Protein AF-A0A5C6LP60-F1 (afdb_monomer_lite)

InterPro domains:
  IPR013783 Immunoglobulin-like fold [G3DSA:2.60.40.10] (3-69)
  IPR040853 RapA2, cadherin-like domain [PF17803] (61-94)

Secondary structure (DSSP, 8-state):
-PPPPPEEEEEEEE-SS--EES-TTSSS--EES--SEEEEEEEEEEETTEEEEEEEEEEEEPPPPB---EEE---TT------TTSS-B-SSS------------SS--EEE------

Sequence (118 aa):
MPPATGTGTWTQASGPNTANIVNPAANNTSVTGLVAGTYTFRWTITNPPCTPSTDDVLIIINTAPVANNDAVTMPEDVAVNINILSNDSDVDGTLNTGVWRLLISRHMVLLVWQQMVL

Structure (mmCIF, N/CA/C/O backbone):
data_AF-A0A5C6LP60-F1
#
_entry.id   AF-A0A5C6LP60-F1
#
loop_
_atom_site.group_PDB
_atom_site.id
_atom_site.type_symbol
_atom_site.label_atom_id
_atom_site.label_alt_id
_atom_site.label_comp_id
_atom_site.label_asym_id
_atom_site.label_entity_id
_atom_site.label_seq_id
_atom_site.pdbx_PDB_ins_code
_atom_site.Cartn_x
_atom_site.Cartn_y
_atom_site.Cartn_z
_atom_site.occupancy
_atom_site.B_iso_or_equiv
_atom_site.auth_seq_id
_atom_site.auth_comp_id
_atom_site.auth_asym_id
_atom_site.auth_atom_id
_atom_site.pdbx_PDB_model_num
ATOM 1 N N . MET A 1 1 ? 27.464 14.457 -30.122 1.00 48.97 1 MET A N 1
ATOM 2 C CA . MET A 1 1 ? 26.183 13.734 -29.995 1.00 48.97 1 MET A CA 1
ATOM 3 C C . MET A 1 1 ? 25.348 14.480 -28.964 1.00 48.97 1 MET A C 1
ATOM 5 O O . MET A 1 1 ? 25.899 14.745 -27.901 1.00 48.97 1 MET A O 1
ATOM 9 N N . PRO A 1 2 ? 24.114 14.913 -29.273 1.00 53.72 2 PRO A N 1
ATOM 10 C CA . PRO A 1 2 ? 23.244 15.511 -28.262 1.00 53.72 2 PRO A CA 1
ATOM 11 C C . PRO A 1 2 ? 22.931 14.481 -27.157 1.00 53.72 2 PRO A C 1
ATOM 13 O O . PRO A 1 2 ? 23.021 13.280 -27.430 1.00 53.72 2 PRO A O 1
ATOM 16 N N . PRO A 1 3 ? 22.610 14.905 -25.920 1.00 56.66 3 PRO A N 1
ATOM 17 C CA . PRO A 1 3 ? 22.308 13.975 -24.837 1.00 56.66 3 PRO A CA 1
ATOM 18 C C . PRO A 1 3 ? 21.120 13.090 -25.224 1.00 56.66 3 PRO A C 1
ATOM 20 O O . PRO A 1 3 ? 20.047 13.600 -25.542 1.00 56.66 3 PRO A O 1
ATOM 23 N N . ALA A 1 4 ? 21.311 11.773 -25.213 1.00 62.44 4 ALA A N 1
ATOM 24 C CA . ALA A 1 4 ? 20.215 10.835 -25.399 1.00 62.44 4 ALA A CA 1
ATOM 25 C C . ALA A 1 4 ? 19.339 10.847 -24.139 1.00 62.44 4 ALA A C 1
ATOM 27 O O . ALA A 1 4 ? 19.843 10.663 -23.028 1.00 62.44 4 ALA A O 1
ATOM 28 N N . THR A 1 5 ? 18.043 11.104 -24.300 1.00 72.25 5 THR A N 1
ATOM 29 C CA . THR A 1 5 ? 17.069 11.020 -23.208 1.00 72.25 5 THR A CA 1
ATOM 30 C C . THR A 1 5 ? 16.761 9.546 -22.957 1.00 72.25 5 THR A C 1
ATOM 32 O O . THR A 1 5 ? 16.338 8.846 -23.872 1.00 72.25 5 THR A O 1
ATOM 35 N N . GLY A 1 6 ? 17.005 9.059 -21.739 1.00 80.00 6 GLY A N 1
ATOM 36 C CA . GLY A 1 6 ? 16.662 7.683 -21.375 1.00 80.00 6 GLY A CA 1
ATOM 37 C C . GLY A 1 6 ? 15.149 7.468 -21.309 1.00 80.00 6 GLY A C 1
ATOM 38 O O . GLY A 1 6 ? 14.405 8.376 -20.941 1.00 80.00 6 GLY A O 1
ATOM 39 N N . THR A 1 7 ? 14.697 6.262 -21.641 1.00 87.94 7 THR A N 1
ATOM 40 C CA . THR A 1 7 ? 13.305 5.823 -21.478 1.00 87.94 7 THR A CA 1
ATOM 41 C C . THR A 1 7 ? 13.143 5.127 -20.140 1.00 87.94 7 THR A C 1
ATOM 43 O O . THR A 1 7 ? 13.907 4.214 -19.831 1.00 87.94 7 THR A O 1
ATOM 46 N N . GLY A 1 8 ? 12.166 5.547 -19.342 1.00 93.06 8 GLY A N 1
ATOM 47 C CA . GLY A 1 8 ? 11.905 4.938 -18.044 1.00 93.06 8 GLY A CA 1
ATOM 48 C C . GLY A 1 8 ? 10.676 4.034 -18.031 1.00 93.06 8 GLY A C 1
ATOM 49 O O . GLY A 1 8 ? 9.766 4.193 -18.845 1.00 93.06 8 GLY A O 1
ATOM 50 N N . THR A 1 9 ? 10.662 3.048 -17.138 1.00 95.75 9 THR A N 1
ATOM 51 C CA . THR A 1 9 ? 9.519 2.151 -16.936 1.00 95.75 9 THR A CA 1
ATOM 52 C C . THR A 1 9 ? 9.361 1.773 -15.466 1.00 95.75 9 THR A C 1
ATOM 54 O O . THR A 1 9 ? 10.330 1.389 -14.810 1.00 95.75 9 THR A O 1
ATOM 57 N N . TRP A 1 10 ? 8.132 1.855 -14.961 1.00 97.38 10 TRP A N 1
ATOM 58 C CA . TRP A 1 10 ? 7.730 1.398 -13.637 1.00 97.38 10 TRP A CA 1
ATOM 59 C C . TRP A 1 10 ? 7.430 -0.096 -13.634 1.00 97.38 10 TRP A C 1
ATOM 61 O O . TRP A 1 10 ? 6.759 -0.623 -14.519 1.00 97.38 10 TRP A O 1
ATOM 71 N N . THR A 1 11 ? 7.868 -0.769 -12.579 1.00 97.12 11 THR A N 1
ATOM 72 C CA . THR A 1 11 ? 7.528 -2.161 -12.281 1.00 97.12 11 THR A CA 1
ATOM 73 C C . THR A 1 11 ? 7.203 -2.296 -10.801 1.00 97.12 11 THR A C 1
ATOM 75 O O . THR A 1 11 ? 7.714 -1.539 -9.979 1.00 97.12 11 THR A O 1
ATOM 78 N N . GLN A 1 12 ? 6.350 -3.249 -10.437 1.00 97.62 12 GLN A N 1
ATOM 79 C CA . GLN A 1 12 ? 6.169 -3.609 -9.036 1.00 97.62 12 GLN A CA 1
ATOM 80 C C . GLN A 1 12 ? 7.231 -4.646 -8.658 1.00 97.62 12 GLN A C 1
ATOM 82 O O . GLN A 1 12 ? 7.260 -5.736 -9.226 1.00 97.62 12 GLN A O 1
ATOM 87 N N . ALA A 1 13 ? 8.105 -4.309 -7.711 1.00 97.19 13 ALA A N 1
ATOM 88 C CA . ALA A 1 13 ? 9.130 -5.215 -7.202 1.00 97.19 13 ALA A CA 1
ATOM 89 C C . ALA A 1 13 ? 8.578 -6.147 -6.110 1.00 97.19 13 ALA A C 1
ATOM 91 O O . ALA A 1 13 ? 8.958 -7.314 -6.050 1.00 97.19 13 ALA A O 1
ATOM 92 N N . SER A 1 14 ? 7.682 -5.642 -5.257 1.00 97.69 14 SER A N 1
ATOM 93 C CA . SER A 1 14 ? 7.037 -6.411 -4.188 1.00 97.69 14 SER A CA 1
ATOM 94 C C . SER A 1 14 ? 5.695 -5.792 -3.780 1.00 97.69 14 SER A C 1
ATOM 96 O O . SER A 1 14 ? 5.398 -4.636 -4.096 1.00 97.69 14 SER A O 1
ATOM 98 N N . GLY A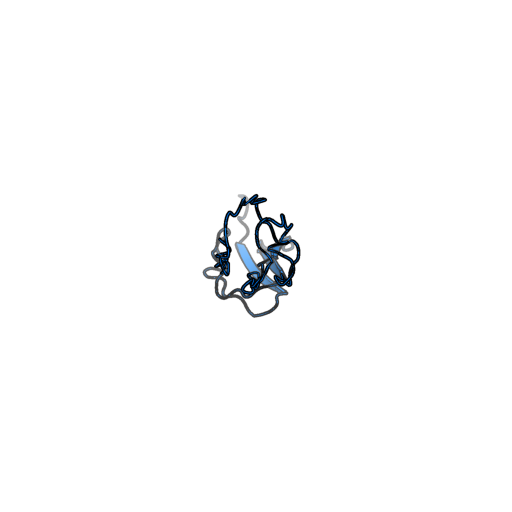 1 15 ? 4.859 -6.572 -3.097 1.00 96.12 15 GLY A N 1
ATOM 99 C CA . GLY A 1 15 ? 3.637 -6.089 -2.458 1.00 96.12 15 GLY A CA 1
ATOM 100 C C . GLY A 1 15 ? 2.677 -7.216 -2.058 1.00 96.12 15 GLY A C 1
ATOM 101 O O . GLY A 1 15 ? 2.841 -8.343 -2.531 1.00 96.12 15 GLY A O 1
ATOM 102 N N . PRO A 1 16 ? 1.677 -6.922 -1.207 1.00 95.19 16 PRO A N 1
ATOM 103 C CA . PRO A 1 16 ? 0.644 -7.871 -0.778 1.00 95.19 16 PRO A CA 1
ATOM 104 C C . PRO A 1 16 ? -0.204 -8.453 -1.918 1.00 95.19 16 PRO A C 1
ATOM 106 O O . PRO A 1 16 ? -0.653 -9.594 -1.838 1.00 95.19 16 PRO A O 1
ATOM 109 N N . ASN A 1 17 ? -0.437 -7.678 -2.978 1.00 96.75 17 ASN A N 1
ATOM 110 C CA . ASN A 1 17 ? -1.117 -8.114 -4.195 1.00 96.75 17 ASN A CA 1
ATOM 111 C C . ASN A 1 17 ? -0.448 -7.502 -5.440 1.00 96.75 17 ASN A C 1
ATOM 113 O O . ASN A 1 17 ? 0.493 -6.714 -5.329 1.00 96.75 17 ASN A O 1
ATOM 117 N N . THR A 1 18 ? -0.925 -7.858 -6.634 1.00 96.75 18 THR A N 1
ATOM 118 C CA . THR A 1 18 ? -0.508 -7.199 -7.880 1.00 96.75 18 THR A CA 1
ATOM 119 C C . THR A 1 18 ? -1.274 -5.890 -8.065 1.00 96.75 18 THR A C 1
ATOM 121 O O . THR A 1 18 ? -2.490 -5.897 -8.249 1.00 96.75 18 THR A O 1
ATOM 124 N N . ALA A 1 19 ? -0.552 -4.774 -8.048 1.00 96.38 19 ALA A N 1
ATOM 125 C CA . ALA A 1 19 ? -1.083 -3.438 -8.257 1.00 96.38 19 ALA A CA 1
ATOM 126 C C . ALA A 1 19 ? -1.228 -3.111 -9.751 1.00 96.38 19 ALA A C 1
ATOM 128 O O . ALA A 1 19 ? -0.468 -3.592 -10.594 1.00 96.38 19 ALA A O 1
ATOM 129 N N . ASN A 1 20 ? -2.170 -2.228 -10.084 1.00 97.12 20 ASN A N 1
ATOM 130 C CA . ASN A 1 20 ? -2.350 -1.723 -11.441 1.00 97.12 20 ASN A CA 1
ATOM 131 C C . ASN A 1 20 ? -1.644 -0.372 -11.618 1.00 97.12 20 ASN A C 1
ATOM 133 O O . ASN A 1 20 ? -2.095 0.643 -11.081 1.00 97.12 20 ASN A O 1
ATOM 137 N N . ILE A 1 21 ? -0.562 -0.359 -12.397 1.00 97.31 21 ILE A N 1
ATOM 138 C CA . ILE A 1 21 ? 0.178 0.850 -12.775 1.00 97.31 21 ILE A CA 1
ATOM 139 C C . ILE A 1 21 ? -0.430 1.395 -14.070 1.00 97.31 21 ILE A C 1
ATOM 141 O O . ILE A 1 21 ? -0.316 0.762 -15.116 1.00 97.31 21 ILE A O 1
ATOM 145 N N . VAL A 1 22 ? -1.067 2.568 -14.005 1.00 97.00 22 VAL A N 1
ATOM 146 C CA . VAL A 1 22 ? -1.883 3.099 -15.114 1.00 97.00 22 VAL A CA 1
ATOM 147 C C . VAL A 1 22 ? -1.056 3.360 -16.375 1.00 97.00 22 VAL A C 1
ATOM 149 O O . VAL A 1 22 ? -1.466 2.989 -17.472 1.00 97.00 22 VAL A O 1
ATOM 152 N N . ASN A 1 23 ? 0.109 3.992 -16.231 1.00 95.50 23 ASN A N 1
ATOM 153 C CA . ASN A 1 23 ? 1.050 4.181 -17.325 1.00 95.50 23 ASN A CA 1
ATOM 154 C C . ASN A 1 23 ? 2.481 3.896 -16.850 1.00 95.50 23 ASN A C 1
ATOM 156 O O . ASN A 1 23 ? 3.155 4.799 -16.349 1.00 95.50 23 ASN A O 1
ATOM 160 N N . PRO A 1 24 ? 2.980 2.663 -17.045 1.00 95.69 24 PRO A N 1
ATOM 161 C CA . PRO A 1 24 ? 4.322 2.299 -16.621 1.00 95.69 24 PRO A CA 1
ATOM 162 C C . PRO A 1 24 ? 5.427 3.140 -17.263 1.00 95.69 24 PRO A C 1
ATOM 164 O O . PRO A 1 24 ? 6.482 3.263 -16.666 1.00 95.69 24 PRO A O 1
ATOM 167 N N . ALA A 1 25 ? 5.220 3.730 -18.443 1.00 94.81 25 ALA A N 1
ATOM 168 C CA . ALA A 1 25 ? 6.244 4.519 -19.133 1.00 94.81 25 ALA A CA 1
ATOM 169 C C . ALA A 1 25 ? 6.259 6.008 -18.733 1.00 94.81 25 ALA A C 1
ATOM 171 O O . ALA A 1 25 ? 7.180 6.738 -19.104 1.00 94.81 25 ALA A O 1
ATOM 172 N N . ALA A 1 26 ? 5.250 6.485 -17.998 1.00 91.94 26 ALA A N 1
ATOM 173 C CA . ALA A 1 26 ? 5.220 7.859 -17.510 1.00 91.94 26 ALA A CA 1
ATOM 174 C C . ALA A 1 26 ? 6.036 7.983 -16.219 1.00 91.94 26 ALA A C 1
ATOM 176 O O . ALA A 1 26 ? 5.841 7.224 -15.273 1.00 91.94 26 ALA A O 1
ATOM 177 N N . ASN A 1 27 ? 6.918 8.983 -16.150 1.00 88.06 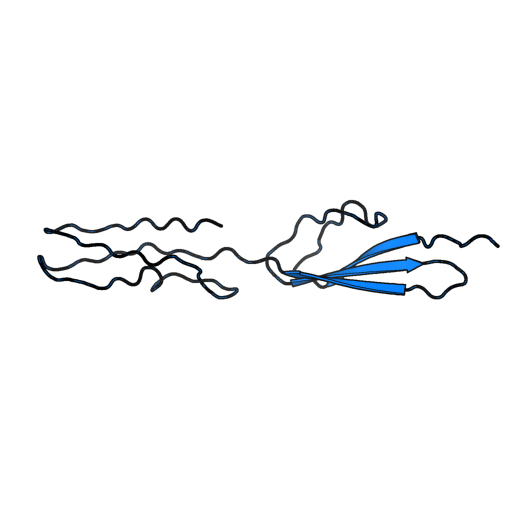27 ASN A N 1
ATOM 178 C CA . ASN A 1 27 ? 7.691 9.275 -14.936 1.00 88.06 27 ASN A CA 1
ATOM 179 C C . ASN A 1 27 ? 6.797 9.632 -13.734 1.00 88.06 27 ASN A C 1
ATOM 181 O O . ASN A 1 27 ? 7.184 9.399 -12.595 1.00 88.06 27 ASN A O 1
ATOM 185 N N . ASN A 1 28 ? 5.598 10.154 -13.995 1.00 90.75 28 ASN A N 1
ATOM 186 C CA . ASN A 1 28 ? 4.530 10.342 -13.028 1.00 90.75 28 ASN A CA 1
ATOM 187 C C . ASN A 1 28 ? 3.308 9.522 -13.464 1.00 90.75 28 ASN A C 1
ATOM 189 O O . ASN A 1 28 ? 2.722 9.791 -14.514 1.00 90.75 28 ASN A O 1
ATOM 193 N N . THR A 1 29 ? 2.925 8.527 -12.667 1.00 93.56 29 THR A N 1
ATOM 194 C CA . THR A 1 29 ? 1.770 7.660 -12.925 1.00 93.56 29 THR A CA 1
ATOM 195 C C . THR A 1 29 ? 0.975 7.441 -11.648 1.00 93.56 29 THR A C 1
ATOM 197 O O . THR A 1 29 ? 1.509 7.490 -10.543 1.00 93.56 29 THR A O 1
ATOM 200 N N . SER A 1 30 ? -0.310 7.138 -11.802 1.00 95.12 30 SER A N 1
ATOM 201 C CA . SER A 1 30 ? -1.133 6.622 -10.712 1.00 95.12 30 SER A CA 1
ATOM 202 C C . SER A 1 30 ? -0.990 5.105 -10.598 1.00 95.12 30 SER A C 1
ATOM 204 O O . SER A 1 30 ? -0.773 4.407 -11.596 1.00 95.12 30 SER A O 1
ATOM 206 N N . VAL A 1 31 ? -1.153 4.605 -9.375 1.00 96.06 31 VAL A N 1
ATOM 207 C CA . VAL A 1 31 ? -1.248 3.179 -9.061 1.00 96.06 31 VAL A CA 1
ATOM 208 C C . VAL A 1 31 ? -2.582 2.929 -8.363 1.00 96.06 31 VAL A C 1
ATOM 210 O O . VAL A 1 31 ? -3.008 3.722 -7.527 1.00 96.06 31 VAL A O 1
ATOM 213 N N . THR A 1 32 ? -3.268 1.854 -8.742 1.00 95.81 32 THR A N 1
ATOM 214 C CA . THR A 1 32 ? -4.616 1.511 -8.260 1.00 95.81 32 THR A CA 1
ATOM 215 C C . THR A 1 32 ? -4.712 0.033 -7.888 1.00 95.81 32 THR A C 1
ATOM 217 O O . THR A 1 32 ? -3.825 -0.755 -8.218 1.00 95.81 32 THR A O 1
ATOM 220 N N . GLY A 1 33 ? -5.788 -0.351 -7.193 1.00 94.56 33 GLY A N 1
ATOM 221 C CA . GLY A 1 33 ? -6.008 -1.738 -6.764 1.00 94.56 33 GLY A CA 1
ATOM 222 C C . GLY A 1 33 ? -5.123 -2.178 -5.595 1.00 94.56 33 GLY A C 1
ATOM 223 O O . GLY A 1 33 ? -4.897 -3.371 -5.420 1.00 94.56 33 GLY A O 1
ATOM 224 N N . LEU A 1 34 ? -4.608 -1.225 -4.815 1.00 94.50 34 LEU A N 1
ATOM 225 C CA . LEU A 1 34 ? -3.785 -1.498 -3.642 1.00 94.50 34 LEU A CA 1
ATOM 226 C C . LEU A 1 34 ? -4.657 -1.969 -2.472 1.00 94.50 34 LEU A C 1
ATOM 228 O O . LEU A 1 34 ? -5.721 -1.407 -2.216 1.00 94.50 34 LEU A O 1
ATOM 232 N N . VAL A 1 35 ? -4.169 -2.971 -1.749 1.00 94.00 35 VAL A N 1
ATOM 233 C CA . VAL A 1 35 ? -4.665 -3.370 -0.422 1.00 94.00 35 VAL A CA 1
ATOM 234 C C . VAL A 1 35 ? -3.649 -2.997 0.654 1.00 94.00 35 VAL A C 1
ATOM 236 O O . VAL A 1 35 ? -2.495 -2.719 0.320 1.00 94.00 35 VAL A O 1
ATOM 239 N N . ALA A 1 36 ? -4.065 -3.007 1.922 1.00 90.75 36 ALA A N 1
ATOM 240 C CA . ALA A 1 36 ? -3.186 -2.698 3.045 1.00 90.75 36 ALA A CA 1
ATOM 241 C C . ALA A 1 36 ? -1.900 -3.546 3.051 1.00 90.75 36 ALA A C 1
ATOM 243 O O . ALA A 1 36 ? -1.906 -4.724 2.682 1.00 90.75 36 ALA A O 1
ATOM 244 N N . GLY A 1 37 ? -0.798 -2.909 3.442 1.00 91.25 37 GLY A N 1
ATOM 245 C 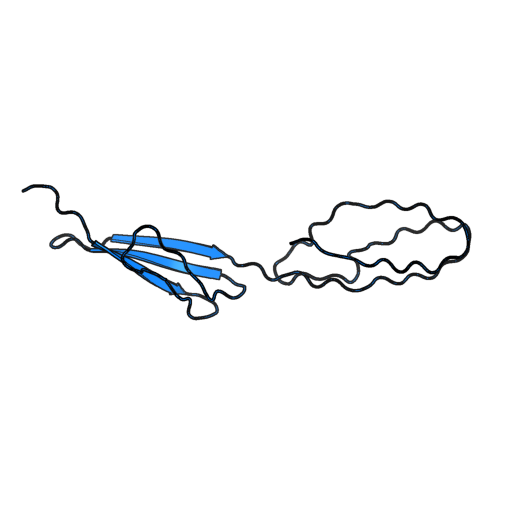CA . GLY A 1 37 ? 0.554 -3.455 3.454 1.00 91.25 37 GLY A CA 1
ATOM 246 C C . GLY A 1 37 ? 1.560 -2.618 2.657 1.00 91.25 37 GLY A C 1
ATOM 247 O O . GLY A 1 37 ? 1.277 -1.509 2.199 1.00 91.25 37 GLY A O 1
ATOM 248 N N . THR A 1 38 ? 2.770 -3.156 2.506 1.00 94.88 38 THR A N 1
ATOM 249 C CA . THR A 1 38 ? 3.928 -2.428 1.964 1.00 94.88 38 THR A CA 1
ATOM 250 C C . THR A 1 38 ? 4.246 -2.847 0.533 1.00 94.88 38 THR A C 1
ATOM 252 O O . THR A 1 38 ? 4.488 -4.023 0.270 1.00 94.88 38 THR A O 1
ATOM 255 N N . TYR A 1 39 ? 4.317 -1.881 -0.380 1.00 96.81 39 TYR A N 1
ATOM 256 C CA . TYR A 1 39 ? 4.705 -2.066 -1.779 1.00 96.81 39 TYR A CA 1
ATOM 257 C C . TYR A 1 39 ? 6.075 -1.452 -2.045 1.00 96.81 39 TYR A C 1
ATOM 259 O O . TYR A 1 39 ? 6.434 -0.414 -1.486 1.00 96.81 39 TYR A O 1
ATOM 267 N N . THR A 1 40 ? 6.814 -2.061 -2.967 1.00 97.88 40 THR A N 1
ATOM 268 C CA . THR A 1 40 ? 8.004 -1.459 -3.571 1.00 97.88 40 THR A CA 1
ATOM 269 C C . THR A 1 40 ? 7.795 -1.366 -5.075 1.00 97.88 40 THR A C 1
ATOM 271 O O . THR A 1 40 ? 7.618 -2.385 -5.745 1.00 97.88 40 THR A O 1
ATOM 274 N N . PHE A 1 41 ? 7.821 -0.148 -5.609 1.00 97.12 41 PHE A N 1
ATOM 275 C CA . PHE A 1 41 ? 7.762 0.128 -7.043 1.00 97.12 41 PHE A CA 1
ATOM 276 C C . PHE A 1 41 ? 9.132 0.564 -7.539 1.00 97.12 41 PHE A C 1
ATOM 278 O O . PHE A 1 41 ? 9.753 1.429 -6.940 1.00 97.12 41 PHE A O 1
ATOM 285 N N . ARG A 1 42 ? 9.594 -0.010 -8.645 1.00 97.31 42 ARG A N 1
ATOM 286 C CA . ARG A 1 42 ? 10.905 0.262 -9.226 1.00 97.31 42 ARG A CA 1
ATOM 287 C C . ARG A 1 42 ? 10.777 1.020 -10.534 1.00 97.31 42 ARG A C 1
ATOM 289 O O . ARG A 1 42 ? 10.155 0.515 -11.471 1.00 97.31 42 ARG A O 1
ATOM 296 N N . TRP A 1 43 ? 11.420 2.176 -10.623 1.00 96.12 43 TRP A N 1
ATOM 297 C CA . TRP A 1 43 ? 11.639 2.901 -11.870 1.00 96.12 43 TRP A CA 1
ATOM 298 C C . TRP A 1 43 ? 12.951 2.448 -12.495 1.00 96.12 43 TRP A C 1
ATOM 300 O O . TRP A 1 43 ? 13.993 2.523 -11.855 1.00 96.12 43 TRP A O 1
ATOM 310 N N . THR A 1 44 ? 12.919 1.979 -13.740 1.00 94.75 44 THR A N 1
ATOM 311 C CA . THR A 1 44 ? 14.118 1.579 -14.494 1.00 94.75 44 THR A CA 1
ATOM 312 C C . THR A 1 44 ? 14.285 2.475 -15.706 1.00 94.75 44 THR A C 1
ATOM 314 O O . THR A 1 44 ? 13.397 2.507 -16.552 1.00 94.75 44 THR A O 1
ATOM 317 N N . ILE A 1 45 ? 15.419 3.162 -15.832 1.00 93.81 45 ILE A N 1
ATOM 318 C CA . ILE A 1 45 ? 15.759 3.990 -16.993 1.00 93.81 45 ILE A CA 1
ATOM 319 C C . ILE A 1 45 ? 16.737 3.229 -17.883 1.00 93.81 45 ILE A C 1
ATOM 321 O O . ILE A 1 45 ? 17.802 2.810 -17.439 1.00 93.81 45 ILE A O 1
ATOM 325 N N . THR A 1 46 ? 16.399 3.089 -19.162 1.00 91.50 46 THR A N 1
ATOM 326 C CA . THR A 1 46 ? 17.243 2.502 -20.211 1.00 91.50 46 THR A CA 1
ATOM 327 C C . THR A 1 46 ? 17.683 3.581 -21.194 1.00 91.50 46 THR A C 1
ATOM 329 O O . THR A 1 46 ? 16.874 4.380 -21.659 1.00 91.50 46 THR A O 1
ATOM 332 N N . ASN A 1 47 ? 18.977 3.619 -21.516 1.00 88.25 47 ASN A N 1
ATOM 333 C CA . ASN A 1 47 ? 19.530 4.550 -22.501 1.00 88.25 47 ASN A CA 1
ATOM 334 C C . ASN A 1 47 ? 20.751 3.937 -23.207 1.00 88.25 47 ASN A C 1
ATOM 336 O O . ASN A 1 47 ? 21.878 4.242 -22.822 1.00 88.25 47 ASN A O 1
ATOM 340 N N . PRO A 1 48 ? 20.571 3.037 -24.191 1.00 84.12 48 PRO A N 1
ATOM 341 C CA . PRO A 1 48 ? 21.698 2.389 -24.858 1.00 84.12 48 PRO A CA 1
ATOM 342 C C . PRO A 1 48 ? 22.675 3.415 -25.471 1.00 84.12 48 PRO A C 1
ATOM 344 O O . PRO A 1 48 ? 22.225 4.381 -26.088 1.00 84.12 48 PRO A O 1
ATOM 347 N N . PRO A 1 49 ? 24.004 3.230 -25.343 1.00 85.75 49 PRO A N 1
ATOM 348 C CA . PRO A 1 49 ? 24.701 2.052 -24.814 1.00 85.75 49 PRO A CA 1
ATOM 349 C C . PRO A 1 49 ? 24.914 2.062 -23.289 1.00 85.75 49 PRO A C 1
ATOM 351 O O . PRO A 1 49 ? 25.590 1.178 -22.769 1.00 85.75 49 PRO A O 1
ATOM 354 N N . CYS A 1 50 ? 24.395 3.055 -22.566 1.00 86.06 50 CYS A N 1
ATOM 355 C CA . CYS A 1 50 ? 24.569 3.150 -21.122 1.00 86.06 50 CYS A CA 1
ATOM 356 C C . CYS A 1 50 ? 23.862 1.996 -20.400 1.00 86.06 50 CYS A C 1
ATOM 358 O O . CYS A 1 50 ? 22.769 1.564 -20.780 1.00 86.06 50 CYS A O 1
ATOM 360 N N . THR A 1 51 ? 24.483 1.532 -19.316 1.00 88.62 51 THR A N 1
ATOM 361 C CA . THR A 1 51 ? 23.860 0.599 -18.377 1.00 88.62 51 THR A CA 1
ATOM 362 C C . THR A 1 51 ? 22.567 1.198 -17.818 1.00 88.62 51 THR A C 1
ATOM 364 O O . THR A 1 51 ? 22.566 2.387 -17.480 1.00 88.62 51 THR A O 1
ATOM 367 N N . PRO A 1 52 ? 21.484 0.413 -17.687 1.00 89.75 52 PRO A N 1
ATOM 368 C CA . PRO A 1 52 ? 20.258 0.897 -17.068 1.00 89.75 52 PRO A CA 1
ATOM 369 C C . PRO A 1 52 ? 20.488 1.357 -15.625 1.00 89.75 52 PRO A C 1
ATOM 371 O O . PRO A 1 52 ? 21.304 0.772 -14.912 1.00 89.75 52 PRO A O 1
ATOM 374 N N . SER A 1 53 ? 19.749 2.374 -15.187 1.00 92.25 53 SER A N 1
ATOM 375 C CA . SER A 1 53 ? 19.690 2.795 -13.783 1.00 92.25 53 SER A CA 1
ATOM 376 C C . SER A 1 53 ? 18.327 2.467 -13.184 1.00 92.25 53 SER A C 1
ATOM 378 O O . SER A 1 53 ? 17.326 2.428 -13.900 1.00 92.25 53 SER A O 1
ATOM 380 N N . THR A 1 54 ? 18.282 2.221 -11.875 1.00 94.44 54 THR A N 1
ATOM 381 C CA . THR A 1 54 ? 17.047 1.874 -11.162 1.00 94.44 54 THR A CA 1
ATOM 382 C C . THR A 1 54 ? 16.893 2.673 -9.878 1.00 94.44 54 THR A C 1
ATOM 384 O O . THR A 1 54 ? 17.895 2.948 -9.221 1.00 94.44 54 THR A O 1
ATOM 387 N N . ASP A 1 55 ? 15.653 2.977 -9.506 1.00 95.50 55 ASP A N 1
ATOM 388 C CA . ASP A 1 55 ? 15.288 3.585 -8.224 1.00 95.50 55 ASP A CA 1
ATOM 389 C C . ASP A 1 55 ? 14.020 2.933 -7.656 1.00 95.50 55 ASP A C 1
ATOM 391 O O . ASP A 1 55 ? 13.125 2.571 -8.423 1.00 95.50 55 ASP A O 1
ATOM 395 N N . ASP A 1 56 ? 13.952 2.781 -6.333 1.00 95.44 56 ASP A N 1
ATOM 396 C CA . ASP A 1 56 ? 12.873 2.076 -5.635 1.00 95.44 56 ASP A CA 1
ATOM 397 C C . ASP A 1 56 ? 12.057 3.046 -4.765 1.00 95.44 56 ASP A C 1
ATOM 399 O O . ASP A 1 56 ? 12.586 3.758 -3.914 1.00 95.44 56 ASP A O 1
ATOM 403 N N . VAL A 1 57 ? 10.737 3.024 -4.938 1.00 95.12 57 VAL A N 1
ATOM 404 C CA . VAL A 1 57 ? 9.756 3.802 -4.178 1.00 95.12 57 VAL A CA 1
ATOM 405 C C . VAL A 1 57 ? 8.979 2.869 -3.258 1.00 95.12 57 VAL A C 1
ATOM 407 O O . VAL A 1 57 ? 8.291 1.953 -3.714 1.00 95.12 57 VAL A O 1
ATOM 410 N N . LEU A 1 58 ? 9.067 3.123 -1.953 1.00 96.50 58 LEU A N 1
ATOM 411 C CA . LEU A 1 58 ? 8.308 2.409 -0.930 1.00 96.50 58 LEU A CA 1
ATOM 412 C C . LEU A 1 58 ? 6.974 3.120 -0.670 1.00 96.50 58 LEU A C 1
ATOM 414 O O . LEU A 1 58 ? 6.955 4.310 -0.363 1.00 96.50 58 LEU A O 1
ATOM 418 N N . ILE A 1 59 ? 5.869 2.381 -0.749 1.00 93.19 59 ILE A N 1
ATOM 419 C CA . ILE A 1 59 ? 4.529 2.875 -0.414 1.00 93.19 59 ILE A CA 1
ATOM 420 C C . ILE A 1 59 ? 3.932 1.962 0.653 1.00 93.19 59 ILE A C 1
ATOM 422 O O . ILE A 1 59 ? 3.873 0.750 0.464 1.00 93.19 59 ILE A O 1
ATOM 426 N N . ILE A 1 60 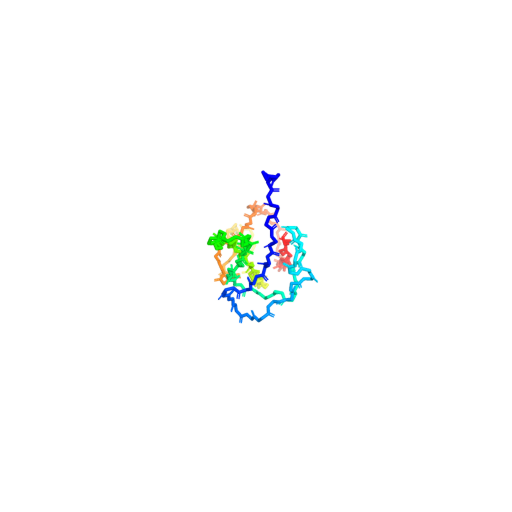? 3.472 2.542 1.760 1.00 91.50 60 ILE A N 1
ATOM 427 C CA . ILE A 1 60 ? 2.784 1.822 2.837 1.00 91.50 60 ILE A CA 1
ATOM 428 C C . ILE A 1 60 ? 1.310 2.215 2.789 1.00 91.50 60 ILE A C 1
ATOM 430 O O . ILE A 1 60 ? 0.982 3.399 2.859 1.00 91.50 60 ILE A O 1
ATOM 434 N N . ILE A 1 61 ? 0.435 1.222 2.653 1.00 91.88 61 ILE A N 1
ATOM 435 C CA . ILE A 1 61 ? -1.016 1.394 2.708 1.00 91.88 61 ILE A CA 1
ATOM 436 C C . ILE A 1 61 ? -1.497 0.903 4.069 1.00 91.88 61 ILE A C 1
ATOM 438 O O . ILE A 1 61 ? -1.329 -0.273 4.381 1.00 91.88 61 ILE A O 1
ATOM 442 N N . ASN A 1 62 ? -2.082 1.800 4.863 1.00 87.44 62 ASN A N 1
ATOM 443 C CA . ASN A 1 62 ? -2.581 1.470 6.196 1.00 87.44 62 ASN A CA 1
ATOM 444 C C . ASN A 1 62 ? -3.909 0.712 6.119 1.00 87.44 62 ASN A C 1
ATOM 446 O O . ASN A 1 62 ? -4.757 0.992 5.267 1.00 87.44 62 ASN A O 1
ATOM 450 N N . THR A 1 63 ? -4.112 -0.202 7.052 1.00 86.62 63 THR A N 1
ATOM 451 C CA . THR A 1 63 ? -5.398 -0.826 7.339 1.00 86.62 63 THR A CA 1
ATOM 452 C C . THR A 1 63 ? -6.242 0.133 8.172 1.00 86.62 63 THR A C 1
ATOM 454 O O . THR A 1 63 ? -5.727 0.905 8.976 1.00 86.62 63 THR A O 1
ATOM 457 N N . ALA A 1 64 ? -7.558 0.129 7.973 1.00 82.44 64 ALA A N 1
ATOM 458 C CA . ALA A 1 64 ? -8.435 0.905 8.839 1.00 82.44 64 ALA A CA 1
ATOM 459 C C . ALA A 1 64 ? -8.483 0.276 10.249 1.00 82.44 64 ALA A C 1
ATOM 461 O O . ALA A 1 64 ? -8.557 -0.953 10.349 1.00 82.44 64 ALA A O 1
ATOM 462 N N . PRO A 1 65 ? -8.497 1.085 11.322 1.00 84.44 65 PRO A N 1
ATOM 463 C CA . PRO A 1 65 ? -8.716 0.583 12.672 1.00 84.44 65 PRO A CA 1
ATOM 464 C C . PRO A 1 65 ? -10.123 -0.017 12.820 1.00 84.44 65 PRO A C 1
ATOM 466 O O . PRO A 1 65 ? -11.062 0.342 12.105 1.00 84.44 65 PRO A O 1
ATOM 469 N N . VAL A 1 66 ? -10.278 -0.922 13.782 1.00 85.44 66 VAL A N 1
ATOM 470 C CA . VAL A 1 66 ? -11.547 -1.541 14.171 1.00 85.44 66 VAL A CA 1
ATOM 471 C C . VAL A 1 66 ? -12.003 -0.926 15.489 1.00 85.44 66 VAL A C 1
ATOM 473 O O . VAL A 1 66 ? -11.398 -1.181 16.533 1.00 85.44 66 VAL A O 1
ATOM 476 N N . ALA A 1 67 ? -13.085 -0.149 15.424 1.00 84.06 67 ALA A N 1
ATOM 477 C CA . ALA A 1 67 ? -13.747 0.410 16.597 1.00 84.06 67 ALA A CA 1
ATOM 478 C C . ALA A 1 67 ? -14.828 -0.543 17.129 1.00 84.06 67 ALA A C 1
ATOM 480 O O . ALA A 1 67 ? -15.589 -1.123 16.345 1.00 84.06 67 ALA A O 1
ATOM 481 N N . ASN A 1 68 ? -14.923 -0.678 18.448 1.00 83.75 68 ASN A N 1
ATOM 482 C CA . ASN A 1 68 ? -15.924 -1.494 19.121 1.00 83.75 68 ASN A CA 1
ATOM 483 C C . ASN A 1 68 ? -16.783 -0.632 20.052 1.00 83.75 68 ASN A C 1
ATOM 485 O O . ASN A 1 68 ? -16.295 0.230 20.768 1.00 83.75 68 ASN A O 1
ATOM 489 N N . ASN A 1 69 ? -18.094 -0.884 20.081 1.00 82.50 69 ASN A N 1
ATOM 490 C CA . ASN A 1 69 ? -18.995 -0.096 20.923 1.00 82.50 69 ASN A CA 1
ATOM 491 C C . ASN A 1 69 ? -18.664 -0.252 22.416 1.00 82.50 69 ASN A C 1
ATOM 493 O O . ASN A 1 69 ? -18.615 -1.369 22.937 1.00 82.50 69 ASN A O 1
ATOM 497 N N . ASP A 1 70 ? -18.549 0.879 23.109 1.00 80.56 70 ASP A N 1
ATOM 498 C CA . ASP A 1 70 ? -18.421 0.934 24.561 1.00 80.56 70 ASP A CA 1
ATOM 499 C C . ASP A 1 70 ? -19.789 0.881 25.250 1.00 80.56 70 ASP A C 1
ATOM 501 O O . ASP A 1 70 ? -20.731 1.595 24.888 1.00 80.56 70 ASP A O 1
ATOM 505 N N . ALA A 1 71 ? -19.881 0.078 26.310 1.00 79.69 71 ALA A N 1
ATOM 506 C CA . ALA A 1 71 ? -21.042 0.041 27.188 1.00 79.69 71 ALA A CA 1
ATOM 507 C C . ALA A 1 71 ? -20.598 -0.000 28.648 1.00 79.69 71 ALA A C 1
ATOM 509 O O . ALA A 1 71 ? -19.855 -0.885 29.074 1.00 79.69 71 ALA A O 1
ATOM 510 N N . VAL A 1 72 ? -21.089 0.958 29.429 1.00 76.81 72 VAL A N 1
ATOM 511 C CA . VAL A 1 72 ? -20.757 1.097 30.844 1.00 76.81 72 VAL A CA 1
ATOM 512 C C . VAL A 1 72 ? -22.037 1.336 31.644 1.00 76.81 72 VAL A C 1
ATOM 514 O O . VAL A 1 72 ? -22.861 2.175 31.286 1.00 76.81 72 VAL A O 1
ATOM 517 N N . THR A 1 73 ? -22.210 0.583 32.734 1.00 79.75 73 THR A N 1
ATOM 518 C CA . THR A 1 73 ? -23.309 0.747 33.703 1.00 79.75 73 THR A CA 1
ATOM 519 C C . THR A 1 73 ? -22.722 1.108 35.052 1.00 79.75 73 THR A C 1
ATOM 521 O O . THR A 1 73 ? -21.816 0.416 35.520 1.00 79.75 73 THR A O 1
ATOM 524 N N . MET A 1 74 ? -23.202 2.192 35.662 1.00 73.38 74 MET A N 1
ATOM 525 C CA . MET A 1 74 ? -22.599 2.735 36.879 1.00 73.38 74 MET A CA 1
ATOM 526 C C . MET A 1 74 ? -23.631 3.230 37.882 1.00 73.38 74 MET A C 1
ATOM 528 O O . MET A 1 74 ? -24.698 3.686 37.462 1.00 73.38 74 MET A O 1
ATOM 532 N N . PRO A 1 75 ? -23.312 3.147 39.188 1.00 78.50 75 PRO A N 1
ATOM 533 C CA . PRO A 1 75 ? -24.093 3.805 40.222 1.00 78.50 75 PRO A CA 1
ATOM 534 C C . PRO A 1 75 ? -24.107 5.318 40.021 1.00 78.50 75 PRO A C 1
ATOM 536 O O . PRO A 1 75 ? -23.181 5.911 39.461 1.00 78.50 75 PRO A O 1
ATOM 539 N N . GLU A 1 76 ? -25.166 5.941 40.508 1.00 74.06 76 GLU A N 1
ATOM 540 C CA . GLU A 1 76 ? -25.313 7.383 40.537 1.00 74.06 76 GLU A CA 1
ATOM 541 C C . GLU A 1 76 ? -24.194 8.078 41.318 1.00 74.06 76 GLU A C 1
ATOM 543 O O . GLU A 1 76 ? -23.656 7.546 42.287 1.00 74.06 76 GLU A O 1
ATOM 548 N N . ASP A 1 77 ? -23.868 9.299 40.883 1.00 78.19 77 ASP A N 1
ATOM 549 C CA . ASP A 1 77 ? -22.935 10.214 41.549 1.00 78.19 77 ASP A CA 1
ATOM 550 C C . ASP A 1 77 ? -21.521 9.640 41.789 1.00 78.19 77 ASP A C 1
ATOM 552 O O . ASP A 1 77 ? -20.746 10.165 42.592 1.00 78.19 77 ASP A O 1
ATOM 556 N N . VAL A 1 78 ? -21.146 8.604 41.029 1.00 76.44 78 VAL A N 1
ATOM 557 C CA . VAL A 1 78 ? -19.794 8.040 40.988 1.00 76.44 78 VAL A CA 1
ATOM 558 C C . VAL A 1 78 ? -19.094 8.481 39.706 1.00 76.44 78 VAL A C 1
ATOM 560 O O . VAL A 1 78 ? -19.515 8.164 38.595 1.00 76.44 78 VAL A O 1
ATOM 563 N N . ALA A 1 79 ? -17.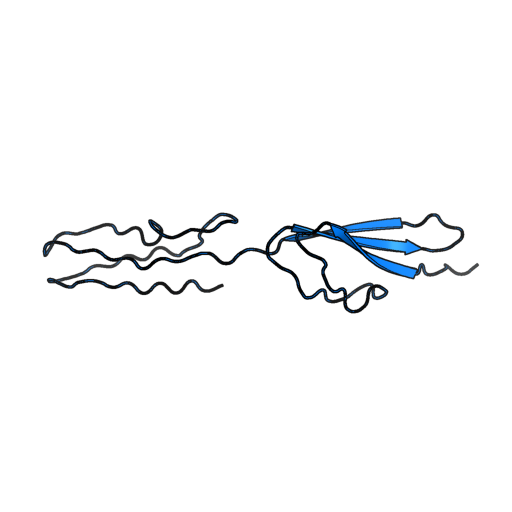991 9.212 39.861 1.00 71.94 79 ALA A N 1
ATOM 564 C CA . ALA A 1 79 ? -17.129 9.559 38.741 1.00 71.94 79 ALA A CA 1
ATOM 565 C C . ALA A 1 79 ? -16.374 8.321 38.253 1.00 71.94 79 ALA A C 1
ATOM 567 O O . ALA A 1 79 ? -15.781 7.597 39.055 1.00 71.94 79 ALA A O 1
ATOM 568 N N . VAL A 1 80 ? -16.343 8.126 36.936 1.00 74.56 80 VAL A N 1
ATOM 569 C CA . VAL A 1 80 ? -15.561 7.063 36.313 1.00 74.56 80 VAL A CA 1
ATOM 570 C C . VAL A 1 80 ? -14.731 7.577 35.160 1.00 74.56 80 VAL A C 1
ATOM 572 O O . VAL A 1 80 ? -15.144 8.417 34.363 1.00 74.56 80 VAL A O 1
ATOM 575 N N . ASN A 1 81 ? -13.552 6.978 35.060 1.00 73.94 81 ASN A N 1
ATOM 576 C CA . ASN A 1 81 ? -12.678 7.066 33.914 1.00 73.94 81 ASN A CA 1
ATOM 577 C C . ASN A 1 81 ? -13.004 5.924 32.944 1.00 73.94 81 ASN A C 1
ATOM 579 O O . ASN A 1 81 ? -12.725 4.763 33.236 1.00 73.94 81 ASN A O 1
ATOM 583 N N . ILE A 1 82 ? -13.593 6.262 31.798 1.00 75.00 82 ILE A N 1
ATOM 584 C CA . ILE A 1 82 ? -13.789 5.324 30.690 1.00 75.00 82 ILE A CA 1
ATOM 585 C C . ILE A 1 82 ? -12.648 5.544 29.703 1.00 75.00 82 ILE A C 1
ATOM 587 O O . ILE A 1 82 ? -12.429 6.670 29.252 1.00 75.00 82 ILE A O 1
ATOM 591 N N . ASN A 1 83 ? -11.915 4.478 29.385 1.00 77.38 83 ASN A N 1
ATOM 592 C CA . ASN A 1 83 ? -11.002 4.490 28.253 1.00 77.38 83 ASN A CA 1
ATOM 593 C C . ASN A 1 83 ? -11.760 4.025 27.008 1.00 77.38 83 ASN A C 1
ATOM 595 O O . ASN A 1 83 ? -11.998 2.831 26.847 1.00 77.38 83 ASN A O 1
ATOM 599 N N . ILE A 1 84 ? -12.076 4.976 26.135 1.00 76.88 84 ILE A N 1
ATOM 600 C CA . ILE A 1 84 ? -12.776 4.743 24.865 1.00 76.88 84 ILE A CA 1
ATOM 601 C C . ILE A 1 84 ? -11.946 3.949 23.845 1.00 76.88 84 ILE A C 1
ATOM 603 O O . ILE A 1 84 ? -12.423 3.652 22.770 1.00 76.88 84 ILE A O 1
ATOM 607 N N . LEU A 1 85 ? -10.678 3.647 24.140 1.00 78.06 85 LEU A N 1
ATOM 608 C CA . LEU A 1 85 ? -9.827 2.807 23.289 1.00 78.06 85 LEU A CA 1
ATOM 609 C C . LEU A 1 85 ? -9.644 1.401 23.852 1.00 78.06 85 LEU A C 1
ATOM 611 O O . LEU A 1 85 ? -8.824 0.638 23.353 1.00 78.06 85 LEU A O 1
ATOM 615 N N . SER A 1 86 ? -10.305 1.077 24.965 1.00 83.12 86 SER A N 1
ATOM 616 C CA . SER A 1 86 ? -10.011 -0.152 25.708 1.00 83.12 86 SER A CA 1
ATOM 617 C C . SER A 1 86 ? -10.349 -1.430 24.939 1.00 83.12 86 SER A C 1
ATOM 619 O O . SER A 1 86 ? -9.741 -2.469 25.194 1.00 83.12 86 SER A O 1
ATOM 621 N N . ASN A 1 87 ? -11.298 -1.348 24.012 1.00 83.75 87 ASN A N 1
ATOM 622 C CA . ASN A 1 87 ? -11.780 -2.437 23.170 1.00 83.75 87 ASN A CA 1
ATOM 623 C C . ASN A 1 87 ? -11.502 -2.200 21.674 1.00 83.75 87 ASN A C 1
ATOM 625 O O . ASN A 1 87 ? -11.830 -3.067 20.868 1.00 83.75 87 ASN A O 1
ATOM 629 N N . ASP A 1 88 ? -10.902 -1.076 21.299 1.00 86.19 88 ASP A N 1
ATOM 630 C CA . ASP A 1 88 ? -10.547 -0.764 19.919 1.00 86.19 88 ASP A CA 1
ATOM 631 C C . ASP A 1 88 ? -9.220 -1.428 19.538 1.00 86.19 88 ASP A C 1
ATOM 633 O O . ASP A 1 88 ? -8.359 -1.694 20.381 1.00 86.19 88 ASP A O 1
ATOM 637 N N . SER A 1 89 ? -9.028 -1.691 18.247 1.00 86.12 89 SER A N 1
ATOM 638 C CA . SER A 1 89 ? -7.775 -2.258 17.744 1.00 86.12 89 SER A CA 1
ATOM 639 C C . SER A 1 89 ? -7.384 -1.660 16.404 1.00 86.12 89 SER A C 1
ATOM 641 O O . SER A 1 89 ? -8.237 -1.332 15.589 1.00 86.12 89 SER A O 1
ATOM 643 N N . ASP A 1 90 ? -6.087 -1.551 16.159 1.00 85.06 90 ASP A N 1
ATOM 644 C CA . ASP A 1 90 ? -5.526 -1.299 14.838 1.00 85.06 90 ASP A CA 1
ATOM 645 C C . ASP A 1 90 ? -4.411 -2.315 14.610 1.00 85.06 90 ASP A C 1
ATOM 647 O O . ASP A 1 90 ? -3.611 -2.599 15.504 1.00 85.06 90 ASP A O 1
ATOM 651 N N . VAL A 1 91 ? -4.419 -2.924 13.429 1.00 81.62 91 VAL A N 1
ATOM 652 C CA . VAL A 1 91 ? -3.468 -3.975 13.065 1.00 81.62 91 VAL A CA 1
ATOM 653 C C . VAL A 1 91 ? -2.096 -3.396 12.726 1.00 81.62 91 VAL A C 1
ATOM 655 O O . VAL A 1 91 ? -1.091 -4.075 12.934 1.00 81.62 91 VAL A O 1
ATOM 658 N N . ASP A 1 92 ? -2.046 -2.141 12.271 1.00 76.00 92 ASP A N 1
ATOM 659 C CA . ASP A 1 92 ? -0.817 -1.497 11.802 1.00 76.00 92 ASP A CA 1
ATOM 660 C C . ASP A 1 92 ? -0.204 -0.533 12.832 1.00 76.00 92 ASP A C 1
ATOM 662 O O . ASP A 1 92 ? 0.914 -0.046 12.644 1.00 76.00 92 ASP A O 1
ATOM 666 N N . GLY A 1 93 ? -0.877 -0.308 13.964 1.00 72.75 93 GLY A N 1
ATOM 667 C CA . GLY A 1 93 ? -0.298 0.382 15.109 1.00 72.75 93 GLY A CA 1
ATOM 668 C C . GLY A 1 93 ? -1.246 1.331 15.828 1.00 72.75 93 GLY A C 1
ATOM 669 O O . GLY A 1 93 ? -2.274 0.933 16.361 1.00 72.75 93 GLY A O 1
ATOM 670 N N . THR A 1 94 ? -0.790 2.563 16.033 1.00 68.38 94 THR A N 1
ATOM 671 C CA . THR A 1 94 ? -1.346 3.453 17.055 1.00 68.38 94 THR A CA 1
ATOM 672 C C . THR A 1 94 ? -2.730 3.973 16.684 1.00 68.38 94 THR A C 1
ATOM 674 O O . THR A 1 94 ? -2.885 4.756 15.748 1.00 68.38 94 THR A O 1
ATOM 677 N N . LEU A 1 95 ? -3.708 3.660 17.531 1.00 71.19 95 LEU A N 1
ATOM 678 C CA . LEU A 1 95 ? -4.998 4.338 17.563 1.00 71.19 95 LEU A CA 1
ATOM 679 C C . LEU A 1 95 ? -4.795 5.815 17.933 1.00 71.19 95 LEU A C 1
ATOM 681 O O . LEU A 1 95 ? -4.492 6.152 19.079 1.00 71.19 95 LEU A O 1
ATOM 685 N N . ASN A 1 96 ? -4.936 6.711 16.957 1.00 65.88 96 ASN A N 1
ATOM 686 C CA . ASN A 1 96 ? -4.854 8.151 17.186 1.00 65.88 96 ASN A CA 1
ATOM 687 C C . ASN A 1 96 ? -6.227 8.686 17.593 1.00 65.88 96 ASN A C 1
ATOM 689 O O . ASN A 1 96 ? -7.121 8.780 16.756 1.00 65.88 96 ASN A O 1
ATOM 693 N N . THR A 1 97 ? -6.397 9.105 18.850 1.00 61.84 97 THR A N 1
ATOM 694 C CA . THR A 1 97 ? -7.628 9.794 19.268 1.00 61.84 97 THR A CA 1
ATOM 695 C C . THR A 1 97 ? -7.367 10.978 20.190 1.00 61.84 97 THR A C 1
ATOM 697 O O . THR A 1 97 ? -6.487 10.936 21.048 1.00 61.84 97 THR A O 1
ATOM 700 N N . GLY A 1 98 ? -8.186 12.024 20.048 1.00 54.09 98 GLY A N 1
ATOM 701 C CA . GLY A 1 98 ? -8.278 13.116 21.017 1.00 54.09 98 GLY A CA 1
ATOM 702 C C . GLY A 1 98 ? -8.885 12.652 22.346 1.00 54.09 98 GLY A C 1
ATOM 703 O O . GLY A 1 98 ? -9.721 11.752 22.383 1.00 54.09 98 GLY A O 1
ATOM 704 N N . VAL A 1 99 ? -8.463 13.270 23.452 1.00 50.19 99 VAL A N 1
ATOM 705 C CA . VAL A 1 99 ? -8.970 12.953 24.796 1.00 50.19 99 VAL A CA 1
ATOM 706 C C . VAL A 1 99 ? -10.305 13.664 25.028 1.00 50.19 99 VAL A C 1
ATOM 708 O O . VAL A 1 99 ? -10.356 14.894 25.011 1.00 50.19 99 VAL A O 1
ATOM 711 N N . TRP A 1 100 ? -11.365 12.910 25.323 1.00 51.97 100 TRP A N 1
ATOM 712 C CA . TRP A 1 100 ? -12.660 13.456 25.742 1.00 51.97 100 TRP A CA 1
ATOM 713 C C . TRP A 1 100 ? -12.862 13.276 27.250 1.00 51.97 100 TRP A C 1
ATOM 715 O O . TRP A 1 100 ? -12.666 12.193 27.795 1.00 51.97 100 TRP A O 1
ATOM 725 N N . ARG A 1 101 ? -13.263 14.347 27.944 1.00 50.25 101 ARG A N 1
ATOM 726 C CA . ARG A 1 101 ? -13.653 14.321 29.363 1.00 50.25 101 ARG A CA 1
ATOM 727 C C . ARG A 1 101 ? -15.138 14.634 29.466 1.00 50.25 101 ARG A C 1
ATOM 729 O O . ARG A 1 101 ? -15.541 15.748 29.143 1.00 50.25 101 ARG A O 1
ATOM 736 N N . LEU A 1 102 ? -15.929 13.680 29.949 1.00 55.22 102 LEU A N 1
ATOM 737 C CA . LEU A 1 102 ? -17.362 13.854 30.173 1.00 55.22 102 LEU A CA 1
ATOM 738 C C . LEU A 1 102 ? -17.675 13.866 31.676 1.00 55.22 102 LEU A C 1
ATOM 740 O O . LEU A 1 102 ? -17.134 13.063 32.432 1.00 55.22 102 LEU A O 1
ATOM 744 N N . LEU A 1 103 ? -18.549 14.780 32.101 1.00 51.47 103 LEU A N 1
ATOM 745 C CA . LEU A 1 103 ? -19.145 14.818 33.439 1.00 51.47 103 LEU A CA 1
ATOM 746 C C . LEU A 1 103 ? -20.627 14.446 33.280 1.00 51.47 103 LEU A C 1
ATOM 748 O O . LEU A 1 103 ? -21.342 15.141 32.561 1.00 51.47 103 LEU A O 1
ATOM 752 N N . ILE A 1 104 ? -21.084 13.353 33.897 1.00 55.03 104 ILE A N 1
ATOM 753 C CA . ILE A 1 104 ? -22.476 12.867 33.798 1.00 55.03 104 ILE A CA 1
ATOM 754 C C . ILE A 1 104 ? -23.189 13.106 35.142 1.00 55.03 104 ILE A C 1
ATOM 756 O O . ILE A 1 104 ? -22.572 12.942 36.192 1.00 55.03 104 ILE A O 1
ATOM 7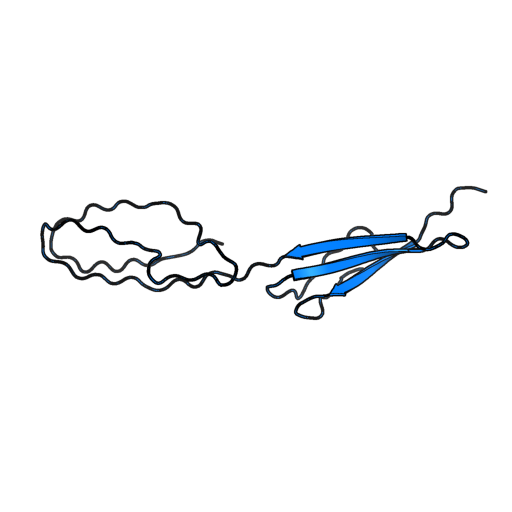60 N N . SER A 1 105 ? -24.477 13.485 35.122 1.00 40.44 105 SER A N 1
ATOM 761 C CA . SER A 1 105 ? -25.335 13.618 36.314 1.00 40.44 105 SER A CA 1
ATOM 762 C C . SER A 1 105 ? -26.665 12.865 36.119 1.00 40.44 105 SER A C 1
ATOM 764 O O . SER A 1 105 ? -27.394 13.149 35.170 1.00 40.44 105 SER A O 1
ATOM 766 N N . ARG A 1 106 ? -26.960 11.949 37.063 1.00 50.56 106 ARG A N 1
ATOM 767 C CA . ARG A 1 106 ? -28.106 11.009 37.193 1.00 50.56 106 ARG A CA 1
ATOM 768 C C . ARG A 1 106 ? -28.154 9.802 36.236 1.00 50.56 106 ARG A C 1
ATOM 770 O O . ARG A 1 106 ? -27.791 9.906 35.074 1.00 50.56 106 ARG A O 1
ATOM 777 N N . HIS A 1 107 ? -28.626 8.667 36.784 1.00 49.94 107 HIS A N 1
ATOM 778 C CA . HIS A 1 107 ? -28.796 7.335 36.173 1.00 49.94 107 HIS A CA 1
ATOM 779 C C . HIS A 1 107 ? -29.069 7.377 34.661 1.00 49.94 107 HIS A C 1
ATOM 781 O O . HIS A 1 107 ? -30.208 7.554 34.226 1.00 49.94 107 HIS A O 1
ATOM 787 N N . MET A 1 108 ? -28.025 7.174 33.862 1.00 50.44 108 MET A N 1
ATOM 788 C CA . MET A 1 108 ? -28.125 7.072 32.411 1.00 50.44 108 MET A CA 1
ATOM 789 C C . MET A 1 108 ? -27.214 5.941 31.942 1.00 50.44 108 MET A C 1
ATOM 791 O O . MET A 1 108 ? -26.046 5.882 32.321 1.00 50.44 108 MET A O 1
ATOM 795 N N . VAL A 1 109 ? -27.749 5.043 31.116 1.00 48.00 109 VAL A N 1
ATOM 796 C CA . VAL A 1 109 ? -26.928 4.113 30.336 1.00 48.00 109 VAL A CA 1
ATOM 797 C C . VAL A 1 109 ? -26.337 4.928 29.193 1.00 48.00 109 VAL A C 1
ATOM 799 O O . VAL A 1 109 ? -27.078 5.462 28.366 1.00 48.00 109 VAL A O 1
ATOM 802 N N . LEU A 1 110 ? -25.015 5.079 29.177 1.00 53.97 110 LEU A N 1
ATOM 803 C CA . LEU A 1 110 ? -24.329 5.803 28.116 1.00 53.97 110 LEU A CA 1
ATOM 804 C C . LEU A 1 110 ? -23.955 4.816 27.007 1.00 53.97 110 LEU A C 1
ATOM 806 O O . LEU A 1 110 ? -23.126 3.936 27.220 1.00 53.97 110 LEU A O 1
ATOM 810 N N . LEU A 1 111 ? -24.563 4.976 25.831 1.00 51.56 111 LEU A N 1
ATOM 811 C CA . LEU A 1 111 ? -24.053 4.391 24.594 1.00 51.56 111 LEU A CA 1
ATOM 812 C C . LEU A 1 111 ? -23.193 5.455 23.919 1.00 51.56 111 LEU A C 1
ATOM 814 O O . LEU A 1 111 ? -23.720 6.461 23.437 1.00 51.56 111 LEU A O 1
ATOM 818 N N . VAL A 1 112 ? -21.879 5.248 23.903 1.00 53.59 112 VAL A N 1
ATOM 819 C CA . VAL A 1 112 ? -20.975 6.072 23.099 1.00 53.59 112 VAL A CA 1
ATOM 820 C C . VAL A 1 112 ? -20.873 5.413 21.729 1.00 53.59 112 VAL A C 1
ATOM 822 O O . VAL A 1 112 ? -20.337 4.319 21.596 1.00 53.59 112 VAL A O 1
ATOM 825 N N . TRP A 1 113 ? -21.425 6.066 20.707 1.00 48.50 113 TRP A N 1
ATOM 826 C CA . TRP A 1 113 ? -21.162 5.691 19.320 1.00 48.50 113 TRP A CA 1
ATOM 827 C C . TRP A 1 113 ? -19.835 6.316 18.906 1.00 48.50 113 TRP A C 1
ATOM 829 O O . TRP A 1 113 ? -19.726 7.540 18.821 1.00 48.50 113 TRP A O 1
ATOM 839 N N . GLN A 1 114 ? -18.827 5.489 18.658 1.00 51.28 114 GLN A N 1
ATOM 840 C CA . GLN A 1 114 ? -17.534 5.947 18.168 1.00 51.28 114 GLN A CA 1
ATOM 841 C C . GLN A 1 114 ? -17.537 5.927 16.635 1.00 51.28 114 GLN A C 1
ATOM 843 O O . GLN A 1 114 ? -17.711 4.883 16.011 1.00 51.28 114 GLN A O 1
ATOM 848 N N . GLN A 1 115 ? -17.356 7.094 16.013 1.00 40.66 115 GLN A N 1
ATOM 849 C CA . GLN A 1 115 ? -16.917 7.189 14.621 1.00 40.66 115 GLN A CA 1
ATOM 850 C C . GLN A 1 115 ? -15.426 7.525 14.627 1.00 40.66 115 GLN A C 1
ATOM 852 O O . GLN A 1 115 ? -15.047 8.615 15.055 1.00 40.66 115 GLN A O 1
ATOM 857 N N . MET A 1 116 ? -14.583 6.612 14.142 1.00 50.97 116 MET A N 1
ATOM 858 C CA . MET A 1 116 ? -13.223 6.974 13.743 1.00 50.97 116 MET A CA 1
ATOM 859 C C . MET A 1 116 ? -13.287 7.651 12.373 1.00 50.97 116 MET A C 1
ATOM 861 O O . MET A 1 116 ? -13.807 7.087 11.410 1.00 50.97 116 MET A O 1
ATOM 865 N N . VAL A 1 117 ? -12.806 8.893 12.310 1.00 40.28 117 VAL A N 1
ATOM 866 C CA . VAL A 1 117 ? -12.537 9.587 11.048 1.00 40.28 117 VAL A CA 1
ATOM 867 C C . VAL A 1 117 ? -11.167 9.120 10.559 1.00 40.28 117 VAL A C 1
ATOM 869 O O . VAL A 1 117 ? -10.224 9.088 11.350 1.00 40.28 117 VAL A O 1
ATOM 872 N N . LEU A 1 118 ? -11.128 8.720 9.283 1.00 46.09 118 LEU A N 1
ATOM 873 C CA . LEU A 1 118 ? -9.947 8.292 8.522 1.00 46.09 118 LEU A CA 1
ATOM 874 C C . LEU A 1 118 ? -8.819 9.333 8.533 1.00 46.09 118 LEU A C 1
ATOM 876 O O . LEU A 1 118 ? -9.141 10.544 8.485 1.00 46.09 118 LEU A O 1
#

Radius of gyration: 25.27 Å; chains: 1; bounding box: 55×24×72 Å

Organism: NCBI:txid79329

Foldseek 3Di:
DPDFDWFKFKDWPDAPDDWDWPGRRDPDTDIDPHDAAKTKMKIWTDDPPDDIDIDIDIDGDFDDKAQDKDWDFDDFPDDDDDDSCPPIGGPVDDDDDDDDDDDDHDGDTDTDDDDDDD

pLDDT: mean 79.74, std 17.21, range [40.28, 97.88]